Protein AF-C8VW35-F1 (afdb_monomer_lite)

Foldseek 3Di:
DPPPQQDPVNVVVLVVLLVVLVVLLVVLVVVLVVDPDPVSNVVSVVSNVVSVVSNVVSCVVNVSSVDDPDPPD

Structure (mmCIF, N/CA/C/O backbone):
data_AF-C8VW35-F1
#
_entry.id   AF-C8VW35-F1
#
loop_
_atom_site.group_PDB
_atom_site.id
_atom_site.type_symbol
_atom_site.label_atom_id
_atom_site.label_alt_id
_atom_site.label_comp_id
_atom_site.label_asym_id
_atom_site.label_entity_id
_atom_site.label_seq_id
_atom_site.pdbx_PDB_ins_code
_atom_site.Cartn_x
_atom_site.Cartn_y
_atom_site.Cartn_z
_atom_site.occupancy
_atom_site.B_iso_or_equiv
_atom_site.auth_seq_id
_atom_site.auth_comp_id
_atom_site.auth_asym_id
_atom_site.auth_atom_id
_atom_site.pdbx_PDB_model_num
ATOM 1 N N . MET A 1 1 ? 27.621 5.779 -15.790 1.00 38.31 1 MET A N 1
ATOM 2 C CA . MET A 1 1 ? 26.212 5.640 -15.372 1.00 38.31 1 MET A CA 1
ATOM 3 C C . MET A 1 1 ? 25.511 4.812 -16.427 1.00 38.31 1 MET A C 1
ATOM 5 O O . MET A 1 1 ? 25.309 5.297 -17.530 1.00 38.31 1 MET A O 1
ATOM 9 N N . ILE A 1 2 ? 25.279 3.532 -16.152 1.00 43.28 2 ILE A N 1
ATOM 10 C CA . ILE A 1 2 ? 24.553 2.648 -17.067 1.00 43.28 2 ILE A CA 1
ATOM 11 C C . ILE A 1 2 ? 23.078 2.996 -16.876 1.00 43.28 2 ILE A C 1
ATOM 13 O O . ILE A 1 2 ? 22.492 2.611 -15.870 1.00 43.28 2 ILE A O 1
ATOM 17 N N . SER A 1 3 ? 22.497 3.777 -17.789 1.00 52.41 3 SER A N 1
ATOM 18 C CA . SER A 1 3 ? 21.041 3.906 -17.905 1.00 52.41 3 SER A CA 1
ATOM 19 C C . SER A 1 3 ? 20.495 2.559 -18.377 1.00 52.41 3 SER A C 1
ATOM 21 O O . SER A 1 3 ? 20.240 2.350 -19.564 1.00 52.41 3 SER A O 1
ATOM 23 N N . GLY A 1 4 ? 20.429 1.599 -17.456 1.00 55.44 4 GLY A N 1
ATOM 24 C CA . GLY A 1 4 ? 19.841 0.291 -17.683 1.00 55.44 4 GLY A CA 1
ATOM 25 C C . GLY A 1 4 ? 18.348 0.481 -17.873 1.00 55.44 4 GLY A C 1
ATOM 26 O O . GLY A 1 4 ? 17.634 0.781 -16.923 1.00 55.44 4 GLY A O 1
ATOM 27 N N . LYS A 1 5 ? 17.880 0.361 -19.116 1.00 68.69 5 LYS A N 1
ATOM 28 C CA . LYS A 1 5 ? 16.451 0.244 -19.404 1.00 68.69 5 LYS A CA 1
ATOM 29 C C . LYS A 1 5 ? 15.908 -0.906 -18.553 1.00 68.69 5 LYS A C 1
ATOM 31 O O . LYS A 1 5 ? 16.412 -2.020 -18.682 1.00 68.69 5 LYS A O 1
ATOM 36 N N . ILE A 1 6 ? 14.919 -0.626 -17.706 1.00 73.50 6 ILE A N 1
ATOM 37 C CA . ILE A 1 6 ? 14.185 -1.652 -16.955 1.00 73.50 6 ILE A CA 1
ATOM 38 C C . ILE A 1 6 ? 13.732 -2.724 -17.949 1.00 73.50 6 ILE A C 1
ATOM 40 O O . ILE A 1 6 ? 13.092 -2.423 -18.960 1.00 73.50 6 ILE A O 1
ATOM 44 N N . THR A 1 7 ? 14.117 -3.970 -17.694 1.00 83.62 7 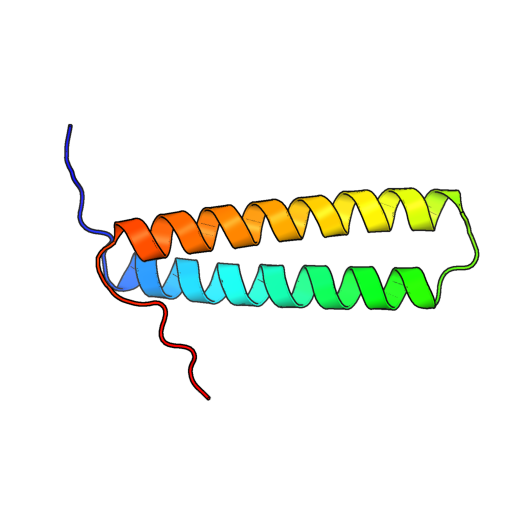THR A N 1
ATOM 45 C CA . THR A 1 7 ? 13.725 -5.105 -18.528 1.00 83.62 7 THR A CA 1
ATOM 46 C C . THR A 1 7 ? 12.235 -5.400 -18.358 1.00 83.62 7 THR A C 1
ATOM 48 O O . THR A 1 7 ? 11.635 -5.079 -17.333 1.00 83.62 7 THR A O 1
ATOM 51 N N . GLU A 1 8 ? 11.616 -6.078 -19.328 1.00 82.88 8 GLU A N 1
ATOM 52 C CA . GLU A 1 8 ? 10.200 -6.476 -19.223 1.00 82.88 8 GLU A CA 1
ATOM 53 C C . GLU A 1 8 ? 9.933 -7.326 -17.965 1.00 82.88 8 GLU A C 1
ATOM 55 O O . GLU A 1 8 ? 8.908 -7.186 -17.302 1.00 82.88 8 GLU A O 1
ATOM 60 N N . ARG A 1 9 ? 10.899 -8.164 -17.568 1.00 87.12 9 ARG A N 1
ATOM 61 C CA . ARG A 1 9 ? 10.812 -8.958 -16.336 1.00 87.12 9 ARG A CA 1
ATOM 62 C C . ARG A 1 9 ? 10.768 -8.075 -15.090 1.00 87.12 9 ARG A C 1
ATOM 64 O O . ARG A 1 9 ? 9.940 -8.303 -14.211 1.00 87.12 9 ARG A O 1
ATOM 71 N N . GLU A 1 10 ? 11.650 -7.085 -15.007 1.00 87.06 10 GLU A N 1
ATOM 72 C CA . GLU A 1 10 ? 11.676 -6.135 -13.893 1.00 87.06 10 GLU A CA 1
ATOM 73 C C . GLU A 1 10 ? 10.408 -5.279 -13.875 1.00 87.06 10 GLU A C 1
ATOM 75 O O . GLU A 1 10 ? 9.852 -5.035 -12.810 1.00 87.06 10 GLU A O 1
ATOM 80 N N . LYS A 1 11 ? 9.873 -4.908 -15.041 1.00 85.25 11 LYS A N 1
ATOM 81 C CA . LYS A 1 11 ? 8.590 -4.206 -15.143 1.00 85.25 11 LYS A CA 1
ATOM 82 C C . LYS A 1 11 ? 7.426 -5.047 -14.621 1.00 85.25 11 LYS A C 1
ATOM 84 O O . LYS A 1 11 ? 6.593 -4.520 -13.882 1.00 85.25 11 LYS A O 1
ATOM 89 N N . LEU A 1 12 ? 7.346 -6.332 -14.973 1.00 90.06 12 LEU A N 1
ATOM 90 C CA . LEU A 1 12 ? 6.322 -7.236 -14.433 1.00 90.06 12 LEU A CA 1
ATOM 91 C C . LEU A 1 12 ? 6.440 -7.354 -12.910 1.00 90.06 12 LEU A C 1
ATOM 93 O O . LEU A 1 12 ? 5.434 -7.238 -12.215 1.00 90.06 12 LEU A O 1
ATOM 97 N N . TYR A 1 13 ? 7.664 -7.500 -12.400 1.00 92.88 13 TYR A N 1
ATOM 98 C CA . TYR A 1 13 ? 7.929 -7.552 -10.963 1.00 92.88 13 TYR A CA 1
ATOM 99 C C . TYR A 1 13 ? 7.505 -6.261 -10.246 1.00 92.88 13 TYR A C 1
ATOM 101 O O . TYR A 1 13 ? 6.817 -6.311 -9.232 1.00 92.88 13 TYR A O 1
ATOM 109 N N . LEU A 1 14 ? 7.844 -5.094 -10.801 1.00 91.69 14 LEU A N 1
ATOM 110 C CA . LEU A 1 14 ? 7.447 -3.796 -10.251 1.00 91.69 14 LEU A CA 1
ATOM 111 C C . LEU A 1 14 ? 5.926 -3.598 -10.272 1.00 91.69 14 LEU A C 1
ATOM 113 O O . LEU A 1 14 ? 5.372 -3.057 -9.321 1.00 91.69 14 LEU A O 1
ATOM 117 N N . ASN A 1 15 ? 5.232 -4.053 -11.318 1.00 92.06 15 ASN A N 1
ATOM 118 C CA . ASN A 1 15 ? 3.769 -3.996 -11.364 1.00 92.06 15 ASN A CA 1
ATOM 119 C C . ASN A 1 15 ? 3.115 -4.915 -10.326 1.00 92.06 15 ASN A C 1
ATOM 121 O O . ASN A 1 15 ? 2.111 -4.532 -9.726 1.00 92.06 15 ASN A O 1
ATOM 125 N N . ASP A 1 16 ? 3.665 -6.108 -10.104 1.00 95.00 16 ASP A N 1
ATOM 126 C CA . ASP A 1 16 ? 3.170 -7.018 -9.070 1.00 95.00 16 ASP A CA 1
ATOM 127 C C . ASP A 1 16 ? 3.395 -6.435 -7.669 1.00 95.00 16 ASP A C 1
ATOM 129 O O . ASP A 1 16 ? 2.461 -6.331 -6.871 1.00 95.00 16 ASP A O 1
ATOM 13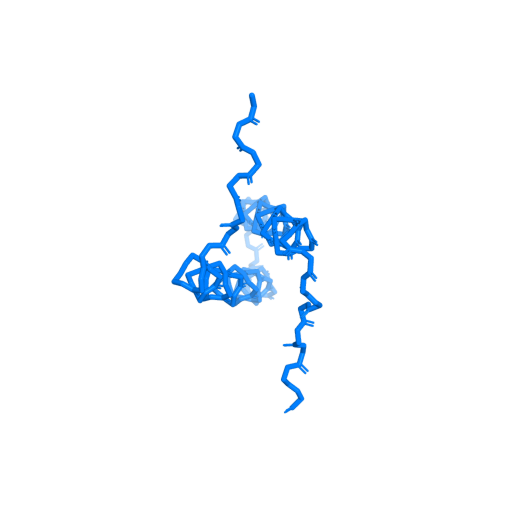3 N N . GLN A 1 17 ? 4.598 -5.910 -7.418 1.00 95.00 17 GLN A N 1
ATOM 134 C CA . GLN A 1 17 ? 4.916 -5.228 -6.167 1.00 95.00 17 GLN A CA 1
ATOM 135 C C . GLN A 1 17 ? 4.015 -4.008 -5.941 1.00 95.00 17 GLN A C 1
ATOM 137 O O . GLN A 1 17 ? 3.550 -3.782 -4.824 1.00 95.00 17 GLN A O 1
ATOM 142 N N . LEU A 1 18 ? 3.711 -3.240 -6.992 1.00 95.00 18 LEU A N 1
ATOM 143 C CA . LEU A 1 18 ? 2.796 -2.107 -6.895 1.00 95.00 18 LEU A CA 1
ATOM 144 C C . LEU A 1 18 ? 1.395 -2.551 -6.454 1.00 95.00 18 LEU A C 1
ATOM 146 O O . LEU A 1 18 ? 0.812 -1.948 -5.555 1.00 95.00 18 LEU A O 1
ATOM 150 N N . LYS A 1 19 ? 0.861 -3.625 -7.046 1.00 95.38 19 LYS A N 1
ATOM 151 C CA . LYS A 1 19 ? -0.442 -4.183 -6.653 1.00 95.38 19 LYS A CA 1
ATOM 152 C C . LYS A 1 19 ? -0.429 -4.692 -5.213 1.00 95.38 19 LYS A C 1
ATOM 154 O O . LYS A 1 19 ? -1.408 -4.495 -4.490 1.00 95.38 19 LYS A O 1
ATOM 159 N N . ALA A 1 20 ? 0.664 -5.328 -4.793 1.00 96.00 20 ALA A N 1
ATOM 160 C CA . ALA A 1 20 ? 0.833 -5.807 -3.427 1.00 96.00 20 ALA A CA 1
ATOM 161 C C . ALA A 1 20 ? 0.799 -4.652 -2.415 1.00 96.00 20 ALA A C 1
ATOM 163 O O . ALA A 1 20 ? 0.084 -4.743 -1.415 1.00 96.00 20 ALA A O 1
ATOM 164 N N . GLU A 1 21 ? 1.490 -3.546 -2.69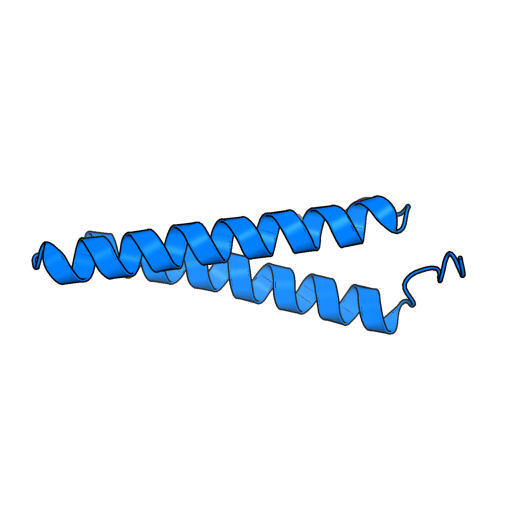9 1.00 96.62 21 GLU A N 1
ATOM 165 C CA . GLU A 1 21 ? 1.485 -2.352 -1.848 1.00 96.62 21 GLU A CA 1
ATOM 166 C C . GLU A 1 21 ? 0.109 -1.667 -1.827 1.00 96.62 21 GLU A C 1
ATOM 168 O O . GLU A 1 21 ? -0.432 -1.375 -0.761 1.00 96.62 21 GLU A O 1
ATOM 173 N N . GLU A 1 22 ? -0.551 -1.508 -2.976 1.00 95.69 22 GLU A N 1
ATOM 174 C CA . GLU A 1 22 ? -1.903 -0.937 -3.008 1.00 95.69 22 GLU A CA 1
ATOM 175 C C . GLU A 1 22 ? -2.914 -1.788 -2.215 1.00 95.69 22 GLU A C 1
ATOM 177 O O . GLU A 1 22 ? -3.793 -1.246 -1.532 1.00 95.69 22 GLU A O 1
ATOM 182 N N . LEU A 1 23 ? -2.784 -3.119 -2.258 1.00 97.12 23 LEU A N 1
ATOM 183 C CA . LEU A 1 23 ? -3.590 -4.032 -1.448 1.00 97.12 23 LEU A CA 1
ATOM 184 C C . LEU A 1 23 ? -3.229 -3.954 0.041 1.00 97.12 23 LEU A C 1
ATOM 186 O O . LEU A 1 23 ? -4.133 -3.965 0.880 1.00 97.12 23 LEU A O 1
ATOM 190 N N . CYS A 1 24 ? -1.941 -3.859 0.373 1.00 96.75 24 CYS A N 1
ATOM 191 C CA . CYS A 1 24 ? -1.454 -3.685 1.739 1.00 96.75 24 CYS A CA 1
ATOM 192 C C . CYS A 1 24 ? -2.068 -2.430 2.372 1.00 96.75 24 CYS A C 1
ATOM 194 O O . CYS A 1 24 ? -2.758 -2.527 3.388 1.00 96.75 24 CYS A O 1
ATOM 196 N N . GLY A 1 25 ? -1.960 -1.276 1.706 1.00 96.69 25 GLY A N 1
ATOM 197 C CA . GLY A 1 25 ? -2.566 -0.027 2.167 1.00 96.69 25 GLY A CA 1
ATOM 198 C C . GLY A 1 25 ? -4.089 -0.114 2.337 1.00 96.69 25 GLY A C 1
ATOM 199 O O . GLY A 1 25 ? -4.632 0.408 3.312 1.00 96.69 25 GLY A O 1
ATOM 200 N N . LYS A 1 26 ? -4.802 -0.809 1.436 1.00 96.69 26 LYS A N 1
ATOM 201 C CA . LYS A 1 26 ? -6.254 -1.051 1.581 1.00 96.69 26 LYS A CA 1
ATOM 202 C C . LYS A 1 26 ? -6.576 -1.883 2.826 1.00 96.69 26 LYS A C 1
ATOM 204 O O . LYS A 1 26 ? -7.490 -1.521 3.563 1.00 96.69 26 LYS A O 1
ATOM 209 N N . LYS A 1 27 ? -5.827 -2.962 3.075 1.00 97.75 27 LYS A N 1
ATOM 210 C CA . LYS A 1 27 ? -6.006 -3.823 4.258 1.00 97.75 27 LYS A CA 1
ATOM 211 C C . LYS A 1 27 ? -5.710 -3.072 5.552 1.00 97.75 27 LYS A C 1
ATOM 213 O O . LYS A 1 27 ? -6.489 -3.167 6.489 1.00 97.75 27 LYS A O 1
ATOM 218 N N . LEU A 1 28 ? -4.641 -2.280 5.583 1.00 97.56 28 LEU A N 1
ATOM 219 C CA . LEU A 1 28 ? -4.280 -1.477 6.751 1.00 97.56 28 LEU A CA 1
ATOM 220 C C . LEU A 1 28 ? -5.374 -0.461 7.091 1.00 97.56 28 LEU A C 1
ATOM 222 O O . LEU A 1 28 ? -5.820 -0.415 8.232 1.00 97.56 28 LEU A O 1
ATOM 226 N N . ARG A 1 29 ? -5.900 0.264 6.093 1.00 94.81 29 ARG A N 1
ATOM 227 C CA . ARG A 1 29 ? -7.040 1.178 6.293 1.00 94.81 29 ARG A CA 1
ATOM 228 C C . ARG A 1 29 ? -8.301 0.457 6.774 1.00 94.81 29 ARG A C 1
ATOM 230 O O . ARG A 1 29 ? -9.005 0.972 7.640 1.00 94.81 29 ARG A O 1
ATOM 237 N N . LEU A 1 30 ? -8.575 -0.740 6.252 1.00 96.94 30 LEU A N 1
ATOM 238 C CA . LEU A 1 30 ? -9.684 -1.568 6.726 1.00 96.94 30 LEU A CA 1
ATOM 239 C C . LEU A 1 30 ? -9.498 -1.949 8.201 1.00 96.94 30 LEU A C 1
ATOM 241 O O . LEU A 1 30 ? -10.405 -1.741 9.002 1.00 96.94 30 LEU A O 1
ATOM 245 N N . PHE A 1 31 ? -8.323 -2.449 8.579 1.00 96.69 31 PHE A N 1
ATOM 246 C CA . PHE A 1 31 ? -8.038 -2.827 9.964 1.00 96.69 31 PHE A CA 1
ATOM 247 C C . PHE A 1 31 ? -8.076 -1.629 10.910 1.00 96.69 31 PHE A C 1
ATOM 249 O O . PHE A 1 31 ? -8.617 -1.751 12.007 1.00 96.69 31 PHE A O 1
ATOM 256 N N . MET A 1 32 ? -7.615 -0.455 10.475 1.00 95.88 32 MET A N 1
ATOM 257 C CA . MET A 1 32 ? -7.762 0.785 11.243 1.00 95.88 32 MET A CA 1
ATOM 258 C C . MET A 1 32 ? -9.223 1.105 11.536 1.00 95.88 32 MET A C 1
ATOM 260 O O . MET A 1 32 ? -9.552 1.414 12.675 1.00 95.88 32 MET A O 1
ATOM 264 N N . SER A 1 33 ? -10.104 0.983 10.536 1.00 94.75 33 SER A N 1
ATOM 265 C CA . SER A 1 33 ? -11.537 1.264 10.706 1.00 94.75 33 SER A CA 1
ATOM 266 C C . SER A 1 33 ? -12.246 0.300 11.665 1.00 94.75 33 SER A C 1
ATOM 268 O O . SER A 1 33 ? -13.282 0.644 12.224 1.00 94.75 33 SER A O 1
ATOM 270 N N . GLN A 1 34 ? -11.690 -0.899 11.863 1.00 95.94 34 GLN A N 1
ATOM 271 C CA . GLN A 1 34 ? -12.249 -1.936 12.738 1.00 95.94 34 GLN A CA 1
ATOM 272 C C . GLN A 1 34 ? -11.613 -1.952 14.135 1.00 95.94 34 GLN A C 1
ATOM 274 O O . GLN A 1 34 ? -12.137 -2.585 15.050 1.00 95.94 34 GLN A O 1
ATOM 279 N N . THR A 1 35 ? -10.481 -1.274 14.309 1.00 94.81 35 THR A N 1
ATOM 280 C CA . THR A 1 35 ? -9.721 -1.266 15.558 1.00 94.81 35 THR A CA 1
ATOM 281 C C . THR A 1 35 ? -10.183 -0.117 16.443 1.00 94.81 35 THR A C 1
ATOM 283 O O . THR A 1 35 ? -10.240 1.019 15.988 1.00 94.81 35 THR A O 1
ATOM 286 N N . GLN A 1 36 ? -10.465 -0.392 17.719 1.00 95.19 36 GLN A N 1
ATOM 287 C CA . GLN A 1 36 ? -10.779 0.641 18.722 1.00 95.19 36 GLN A CA 1
ATOM 288 C C . GLN A 1 36 ? -9.547 1.087 19.526 1.00 95.19 36 GLN A C 1
ATOM 290 O O . GLN A 1 36 ? -9.538 2.174 20.096 1.00 95.19 36 GLN A O 1
ATOM 295 N N . ASP A 1 37 ? -8.505 0.252 19.570 1.00 97.12 37 ASP A N 1
ATOM 296 C CA . ASP A 1 37 ? -7.252 0.551 20.259 1.00 97.12 37 ASP A CA 1
ATOM 297 C C . ASP A 1 37 ? -6.472 1.660 19.529 1.00 97.12 37 ASP A C 1
ATOM 299 O O . ASP A 1 37 ? -6.066 1.509 18.374 1.00 97.12 37 ASP A O 1
ATOM 303 N N . GLN A 1 38 ? -6.245 2.778 20.221 1.00 93.62 38 GLN A N 1
ATOM 304 C CA . GLN A 1 38 ? -5.578 3.958 19.664 1.00 93.62 38 GLN A CA 1
ATOM 305 C C . GLN A 1 38 ? -4.091 3.727 19.355 1.00 93.62 38 GLN A C 1
ATOM 307 O O . GLN A 1 38 ? -3.568 4.282 18.387 1.00 93.62 38 GLN A O 1
ATOM 312 N N . ASN A 1 39 ? -3.402 2.890 20.135 1.00 95.38 39 ASN A N 1
ATOM 313 C CA . ASN A 1 39 ? -1.996 2.576 19.890 1.00 95.38 39 ASN A CA 1
ATOM 314 C C . ASN A 1 39 ? -1.861 1.714 18.632 1.00 95.38 39 ASN A C 1
ATOM 316 O O . ASN A 1 39 ? -1.003 1.976 17.787 1.00 95.38 39 ASN A O 1
ATOM 320 N N . LEU A 1 40 ? -2.746 0.730 18.463 1.00 95.50 40 LEU A N 1
ATOM 321 C CA . LEU A 1 40 ? -2.779 -0.101 17.264 1.00 95.50 40 LEU A CA 1
ATOM 322 C C . LEU A 1 40 ? -3.181 0.712 16.025 1.00 95.50 40 LEU A C 1
ATOM 324 O O . LEU A 1 40 ? -2.564 0.545 14.974 1.00 95.50 40 LEU A O 1
ATOM 328 N N . GLN A 1 41 ? -4.138 1.640 16.138 1.00 96.69 41 GLN A N 1
ATOM 329 C CA . GLN A 1 41 ? -4.460 2.575 15.050 1.00 96.69 41 GLN A CA 1
ATOM 330 C C . GLN A 1 41 ? -3.238 3.394 14.609 1.00 96.69 41 GLN A C 1
ATOM 332 O O . GLN A 1 41 ? -3.012 3.533 13.409 1.00 96.69 41 GLN A O 1
ATOM 337 N N . SER A 1 42 ? -2.428 3.885 15.553 1.00 96.38 42 SER A N 1
ATOM 338 C CA . SER A 1 42 ? -1.201 4.635 15.248 1.00 96.38 42 SER A CA 1
ATOM 339 C C . SER A 1 42 ? -0.190 3.788 14.464 1.00 96.38 42 SER A C 1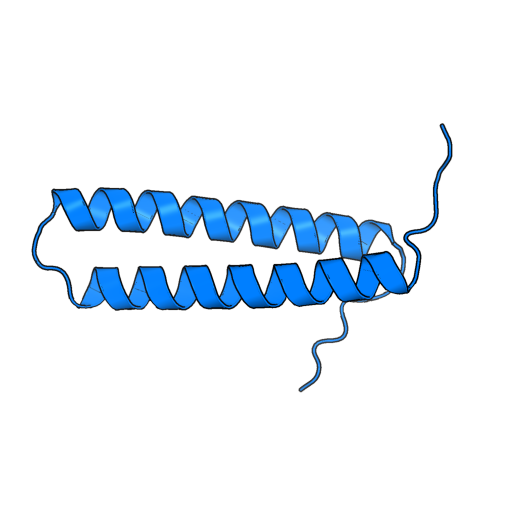
ATOM 341 O O . SER A 1 42 ? 0.315 4.213 13.424 1.00 96.38 42 SER A O 1
ATOM 343 N N . VAL A 1 43 ? 0.041 2.540 14.889 1.00 97.19 43 VAL A N 1
ATOM 344 C CA . VAL A 1 43 ? 0.939 1.609 14.181 1.00 97.19 43 VAL A CA 1
ATOM 345 C C . VAL A 1 43 ? 0.420 1.288 12.778 1.00 97.19 43 VAL A C 1
ATOM 347 O O . VAL A 1 43 ? 1.187 1.292 11.812 1.00 97.19 43 VAL A O 1
ATOM 350 N N . LEU A 1 44 ? -0.883 1.036 12.641 1.00 97.06 44 LEU A N 1
ATOM 351 C CA . LEU A 1 44 ? -1.499 0.766 11.344 1.00 97.06 44 LEU A CA 1
ATOM 352 C C . LEU A 1 44 ? -1.432 1.985 10.411 1.00 97.06 44 LEU A C 1
ATOM 354 O O . LEU A 1 44 ? -1.185 1.808 9.217 1.00 97.06 44 LEU A O 1
ATOM 358 N N . GLN A 1 45 ? -1.582 3.204 10.941 1.00 96.25 45 GLN A N 1
ATOM 359 C CA . GLN A 1 45 ? -1.411 4.444 10.180 1.00 96.25 45 GLN A CA 1
ATOM 360 C C . GLN A 1 45 ? 0.027 4.579 9.672 1.00 96.25 45 GLN A C 1
ATOM 362 O O . GLN A 1 45 ? 0.234 4.794 8.480 1.00 96.25 45 GLN A O 1
ATOM 367 N N . MET A 1 46 ? 1.025 4.362 10.536 1.00 97.31 46 MET A N 1
ATOM 368 C CA . MET A 1 46 ? 2.437 4.384 10.135 1.00 97.31 46 MET A CA 1
ATOM 369 C C . MET A 1 46 ? 2.736 3.360 9.031 1.00 97.31 46 MET A C 1
ATOM 371 O O . MET A 1 46 ? 3.441 3.667 8.067 1.00 97.31 46 MET A O 1
ATOM 375 N N . ALA A 1 47 ? 2.183 2.150 9.140 1.00 96.88 47 ALA A N 1
ATOM 376 C CA . ALA A 1 47 ? 2.333 1.117 8.119 1.00 96.88 47 ALA A CA 1
ATOM 377 C C . ALA A 1 47 ? 1.645 1.507 6.797 1.00 96.88 47 ALA A C 1
ATOM 379 O O . ALA A 1 47 ? 2.189 1.259 5.719 1.00 96.88 47 ALA A O 1
ATOM 380 N N . ALA A 1 48 ? 0.469 2.141 6.862 1.00 96.81 48 ALA A N 1
ATOM 381 C CA . ALA A 1 48 ? -0.258 2.596 5.680 1.00 96.81 48 ALA A CA 1
ATOM 382 C C . ALA A 1 48 ? 0.512 3.706 4.951 1.00 96.81 48 ALA A C 1
ATOM 384 O O . ALA A 1 48 ? 0.636 3.665 3.725 1.00 96.81 48 ALA A O 1
ATOM 385 N N . ASP A 1 49 ? 1.094 4.643 5.703 1.00 97.19 49 ASP A N 1
ATOM 386 C CA . ASP A 1 49 ? 1.947 5.702 5.164 1.00 97.19 49 ASP A CA 1
ATOM 387 C C . ASP A 1 49 ? 3.200 5.122 4.500 1.00 97.19 49 ASP A C 1
ATOM 389 O O . ASP A 1 49 ? 3.617 5.581 3.434 1.00 97.19 49 ASP A O 1
ATOM 393 N N . GLN A 1 50 ? 3.791 4.079 5.091 1.00 96.75 50 GLN A N 1
ATOM 394 C CA . GLN A 1 50 ? 4.942 3.396 4.507 1.00 96.75 50 GLN A CA 1
ATOM 395 C C . GLN A 1 50 ? 4.586 2.705 3.185 1.00 96.75 50 GLN A C 1
ATOM 397 O O . GLN A 1 50 ? 5.298 2.872 2.194 1.00 96.75 50 GLN A O 1
ATOM 402 N N . SER A 1 51 ? 3.457 1.999 3.136 1.00 94.88 51 SER A N 1
ATOM 403 C CA . SER A 1 51 ? 2.979 1.351 1.911 1.00 94.88 51 SER A CA 1
ATOM 404 C C . SER A 1 51 ? 2.663 2.367 0.801 1.00 94.88 51 SER A C 1
ATOM 406 O O . SER A 1 51 ? 2.962 2.145 -0.378 1.00 94.88 51 SER A O 1
ATOM 408 N N . GLN A 1 52 ? 2.154 3.549 1.168 1.00 95.94 52 GLN A N 1
ATOM 409 C CA . GLN A 1 52 ? 1.963 4.649 0.224 1.00 95.94 52 GLN A CA 1
ATOM 410 C C . GLN A 1 52 ? 3.299 5.183 -0.317 1.00 95.94 52 GLN A C 1
ATOM 412 O O . GLN A 1 52 ? 3.421 5.414 -1.522 1.00 95.94 52 GLN A O 1
ATOM 417 N N . LYS A 1 53 ? 4.319 5.345 0.538 1.00 97.00 53 LYS A N 1
ATOM 418 C CA . LYS A 1 53 ? 5.673 5.737 0.106 1.00 97.00 53 LYS A CA 1
ATOM 419 C C . LYS A 1 53 ? 6.272 4.711 -0.856 1.00 97.00 53 LYS A C 1
ATOM 421 O O . LYS A 1 53 ? 6.798 5.108 -1.895 1.00 97.00 53 LYS A O 1
ATOM 426 N N . HIS A 1 54 ? 6.149 3.416 -0.558 1.00 96.25 54 HIS A N 1
ATOM 427 C CA . HIS A 1 54 ? 6.611 2.343 -1.445 1.00 96.25 54 HIS A CA 1
ATOM 428 C C . HIS A 1 54 ? 5.902 2.384 -2.799 1.00 96.25 54 HIS A C 1
ATOM 430 O O . HIS A 1 54 ? 6.558 2.384 -3.838 1.00 96.25 54 HIS A O 1
ATOM 436 N N . SER A 1 55 ? 4.571 2.504 -2.797 1.00 96.00 55 SER A N 1
ATOM 437 C CA . SER A 1 55 ? 3.775 2.618 -4.024 1.00 96.00 55 SER A CA 1
ATOM 438 C C . SER A 1 55 ? 4.225 3.799 -4.885 1.00 96.00 55 SER A C 1
ATOM 440 O O . SER A 1 55 ? 4.366 3.664 -6.098 1.00 96.00 55 SER A O 1
ATOM 442 N N . ASN A 1 56 ? 4.485 4.956 -4.268 1.00 94.81 56 ASN A N 1
ATOM 443 C CA . ASN A 1 56 ? 4.953 6.147 -4.976 1.00 94.81 56 ASN A CA 1
ATOM 444 C C . ASN A 1 56 ? 6.356 5.944 -5.568 1.00 94.81 56 ASN A C 1
ATOM 446 O O . ASN A 1 56 ? 6.584 6.315 -6.717 1.00 94.81 56 ASN A O 1
ATOM 450 N N . ALA A 1 57 ? 7.270 5.312 -4.825 1.00 93.31 57 ALA A N 1
ATOM 451 C CA . ALA A 1 57 ? 8.605 4.985 -5.320 1.00 93.31 57 ALA A CA 1
ATOM 452 C C . ALA A 1 57 ? 8.546 4.020 -6.515 1.00 93.31 57 ALA A C 1
ATOM 454 O O . ALA A 1 57 ? 9.200 4.251 -7.529 1.00 93.31 57 ALA A O 1
ATOM 455 N N . ILE A 1 58 ? 7.706 2.981 -6.442 1.00 93.00 58 ILE A N 1
ATOM 456 C CA . ILE A 1 58 ? 7.509 2.023 -7.539 1.00 93.00 58 ILE A CA 1
ATOM 457 C C . ILE A 1 58 ? 6.905 2.702 -8.770 1.00 93.00 58 ILE A C 1
ATOM 459 O O . ILE A 1 58 ? 7.362 2.462 -9.886 1.00 93.00 58 ILE A O 1
ATOM 463 N N . LYS A 1 59 ? 5.928 3.597 -8.582 1.00 91.19 59 LYS A N 1
ATOM 464 C CA . LYS A 1 59 ? 5.376 4.414 -9.675 1.00 91.19 59 LYS A CA 1
ATOM 465 C C . LYS A 1 59 ? 6.447 5.305 -10.307 1.00 91.19 59 LYS A C 1
ATOM 467 O O . LYS A 1 59 ? 6.481 5.391 -11.529 1.00 91.19 59 LYS A O 1
ATOM 472 N N . GLY A 1 60 ? 7.335 5.900 -9.508 1.00 89.81 60 GLY A N 1
ATOM 473 C CA . GLY A 1 60 ? 8.487 6.665 -9.996 1.00 89.81 60 GLY A CA 1
ATOM 474 C C . GLY A 1 60 ? 9.418 5.815 -10.864 1.00 89.81 60 GLY A C 1
ATOM 475 O O . GLY A 1 60 ? 9.669 6.169 -12.011 1.00 89.81 60 GLY A O 1
ATOM 476 N N . MET A 1 61 ? 9.818 4.635 -10.377 1.00 86.88 61 MET A N 1
ATOM 477 C CA . MET A 1 61 ? 10.655 3.692 -11.137 1.00 86.88 61 MET A CA 1
ATOM 478 C C . MET A 1 61 ? 9.994 3.254 -12.456 1.00 86.88 61 MET A C 1
ATOM 480 O O . MET A 1 61 ? 10.649 3.169 -13.493 1.00 86.88 61 MET A O 1
ATOM 484 N N . LEU A 1 62 ? 8.678 3.012 -12.447 1.00 84.50 62 LEU A N 1
ATOM 485 C CA . LEU A 1 62 ? 7.922 2.677 -13.656 1.00 84.50 62 LEU A CA 1
ATOM 486 C C . LEU A 1 62 ? 7.824 3.862 -14.634 1.00 84.50 62 LEU A C 1
ATOM 488 O O . LEU A 1 62 ? 7.902 3.648 -15.840 1.00 84.50 62 LEU A O 1
ATOM 492 N N . GLN A 1 63 ? 7.691 5.101 -14.154 1.00 81.88 63 GLN A N 1
ATOM 493 C CA . GLN A 1 63 ? 7.648 6.298 -15.007 1.00 81.88 63 GLN A CA 1
ATOM 494 C C . GLN A 1 63 ? 9.008 6.608 -15.643 1.00 81.88 63 GLN A C 1
ATOM 496 O O . GLN A 1 63 ? 9.073 6.896 -16.838 1.00 81.88 63 GLN A O 1
ATOM 501 N N . GLU A 1 64 ? 10.095 6.479 -14.880 1.00 74.69 64 GLU A N 1
ATOM 502 C CA . GLU A 1 64 ? 11.470 6.650 -15.372 1.00 74.69 64 GLU A CA 1
ATOM 503 C C . GLU A 1 64 ? 11.847 5.608 -16.441 1.00 74.69 64 GLU A C 1
ATOM 505 O O . GLU A 1 64 ? 12.721 5.855 -17.271 1.00 74.69 64 GLU A O 1
ATOM 510 N N . SER A 1 65 ? 11.135 4.474 -16.493 1.00 64.88 65 SER A N 1
ATOM 511 C CA . SER A 1 65 ? 11.294 3.454 -17.539 1.00 64.88 65 SER A CA 1
ATOM 512 C C . SER A 1 65 ? 10.792 3.874 -18.933 1.00 64.88 65 SER A C 1
ATOM 514 O O . SER A 1 65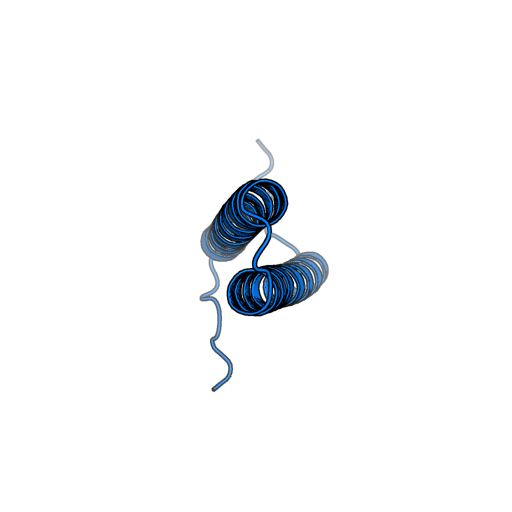 ? 11.056 3.177 -19.913 1.00 64.88 65 SER A O 1
ATOM 516 N N . GLY A 1 66 ? 10.097 5.015 -19.051 1.00 53.91 66 GLY A N 1
ATOM 517 C CA . GLY A 1 66 ? 9.654 5.577 -20.332 1.00 53.91 66 GLY A CA 1
ATOM 518 C C . GLY A 1 66 ? 8.402 4.933 -20.940 1.00 53.91 66 GLY A C 1
ATOM 519 O O . GLY A 1 66 ? 8.112 5.176 -22.111 1.00 53.91 66 GLY A O 1
ATOM 520 N N . ILE A 1 67 ? 7.645 4.130 -20.183 1.00 50.22 67 ILE A N 1
ATOM 521 C CA . ILE A 1 67 ? 6.384 3.524 -20.641 1.00 50.22 67 ILE A CA 1
ATOM 522 C C . ILE A 1 67 ? 5.269 3.865 -19.640 1.00 50.22 67 ILE A C 1
ATOM 524 O O . ILE A 1 67 ? 5.440 3.616 -18.447 1.00 50.22 67 ILE A O 1
ATOM 528 N N . PRO A 1 68 ? 4.123 4.421 -20.084 1.00 45.78 68 PRO A N 1
ATOM 529 C CA . PRO A 1 68 ? 3.032 4.786 -19.188 1.00 45.78 68 PRO A CA 1
ATOM 530 C C . PRO A 1 68 ? 2.537 3.564 -18.408 1.00 45.78 68 PRO A C 1
ATOM 532 O O . PRO A 1 68 ? 2.314 2.495 -18.982 1.00 45.78 68 PRO A O 1
ATOM 535 N N . VAL A 1 69 ? 2.353 3.741 -17.096 1.00 51.84 69 VAL A N 1
ATOM 536 C CA . VAL A 1 69 ? 1.640 2.803 -16.221 1.00 51.84 69 VAL A CA 1
ATOM 537 C C . VAL A 1 69 ? 0.236 2.641 -16.799 1.00 51.84 69 VAL A C 1
ATOM 539 O O . VAL A 1 69 ? -0.632 3.487 -16.594 1.00 51.84 69 VAL A O 1
ATOM 542 N N . GLN A 1 70 ? 0.033 1.588 -17.590 1.00 45.12 70 GLN A N 1
ATOM 543 C CA . GLN A 1 70 ? -1.282 1.216 -18.080 1.00 45.12 70 GLN A CA 1
ATOM 544 C C . GLN A 1 70 ? -2.107 0.770 -16.876 1.00 45.12 70 GLN A C 1
ATOM 546 O O . GLN A 1 70 ? -1.986 -0.350 -16.383 1.00 45.12 70 GLN A O 1
ATOM 551 N N . SER A 1 71 ? -2.955 1.677 -16.407 1.00 42.66 71 SER A N 1
ATOM 552 C CA . SER A 1 71 ? -4.193 1.342 -15.725 1.00 42.66 71 SER A CA 1
ATOM 553 C C . SER A 1 71 ? -4.993 0.415 -16.643 1.00 42.66 71 SER A C 1
ATOM 555 O O . SER A 1 71 ? -5.657 0.887 -17.566 1.00 42.66 71 SER A O 1
ATOM 557 N N . MET A 1 72 ? -4.887 -0.900 -16.439 1.00 41.44 72 MET A N 1
ATOM 558 C CA . MET A 1 72 ? -5.880 -1.829 -16.971 1.00 41.44 72 MET A CA 1
ATOM 559 C C . MET A 1 72 ? -7.190 -1.542 -16.231 1.00 41.44 72 MET A C 1
ATOM 561 O O . MET A 1 72 ? -7.308 -1.849 -15.043 1.00 41.44 72 MET A O 1
ATOM 565 N N . GLN A 1 73 ? -8.082 -0.835 -16.930 1.00 36.94 73 GLN A N 1
ATOM 566 C CA . GLN A 1 73 ? -9.508 -0.723 -16.619 1.00 36.94 73 GLN A CA 1
ATOM 567 C C . GLN A 1 73 ? -10.174 -2.097 -16.675 1.00 36.94 73 GLN A C 1
ATOM 569 O O . GLN A 1 73 ? -9.735 -2.926 -17.506 1.00 36.94 73 GLN A O 1
#

Sequence (73 aa):
MISGKITEREKLYLNDQLKAEELCGKKLRLFMSQTQDQNLQSVLQMAADQSQKHSNAIKGMLQESGIPVQSMQ

Radius of gyration: 15.39 Å; chains: 1; bounding box: 38×16×41 Å

pLDDT: mean 84.84, std 18.39, range [36.94, 97.75]

Organism: Desulfofarcimen acetoxidans (strain ATCC 49208 / DSM 771 / KCTC 5769 / VKM B-1644 / 5575) (NCBI:txid485916)

InterPro domains:
  IPR012347 Ferritin-like [G3DSA:1.20.1260.10] (4-73)

Secondary structure (DSSP, 8-state):
----PPPHHHHHHHHHHHHHHHHHHHHHH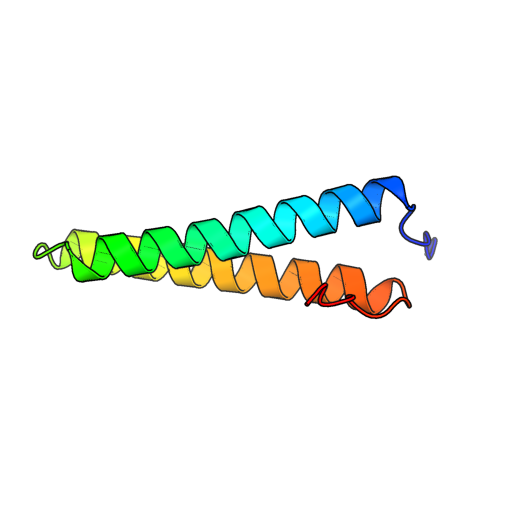HHHHH---HHHHHHHHHHHHHHHHHHHHHHHHHHHTTS------